Protein AF-A0A4Q3TDA7-F1 (afdb_monomer_lite)

Sequence (82 aa):
AFFGAPDTGLTRETVELQMTEYMAREAAAHGTPWSSIARHMLGLRHGLPGARRWRQVWSDHKLKDVHPRDVMALAHRQVETA

Radius of gyration: 14.11 Å; chains: 1; bounding box: 27×41×33 Å

Secondary structure (DSSP, 8-state):
-GGGPPP----HHHHHHHHHHHHHHHHHHH---HHHHHTTTTTTTTTSTTHHHHHHHHT-GGGTTS-HHHHHHHHHS-----

Foldseek 3Di:
DVVPDDDPPDDLVNVLVVLLVVLVVCCVPPVDFSLVVLVVCLCSQPPHVLSVLLNVLSVDPVCRVPRSVVSVVSSPDDDPDD

Structure (mmCIF, N/CA/C/O backbone):
data_AF-A0A4Q3TDA7-F1
#
_entry.id   AF-A0A4Q3TDA7-F1
#
loop_
_atom_site.group_PDB
_atom_site.id
_atom_site.type_symbol
_atom_site.label_atom_id
_atom_site.label_alt_id
_atom_site.label_comp_id
_atom_site.label_asym_id
_atom_site.label_entity_id
_atom_site.label_seq_id
_atom_site.pdbx_PDB_ins_code
_atom_site.Cartn_x
_atom_site.Cartn_y
_atom_site.Cartn_z
_atom_site.occupancy
_atom_site.B_iso_or_equiv
_atom_site.auth_seq_id
_atom_site.auth_comp_id
_atom_site.auth_asym_id
_atom_site.auth_atom_id
_atom_site.pdbx_PDB_model_num
ATOM 1 N N . ALA A 1 1 ? 13.305 -10.688 -19.497 1.00 64.81 1 ALA A N 1
ATOM 2 C CA . ALA A 1 1 ? 13.360 -11.887 -18.639 1.00 64.81 1 ALA A CA 1
ATOM 3 C C . ALA A 1 1 ? 14.464 -11.717 -17.598 1.00 64.81 1 ALA A C 1
ATOM 5 O O . ALA A 1 1 ? 15.619 -11.547 -17.978 1.00 64.81 1 ALA A O 1
ATOM 6 N N . PHE A 1 2 ? 14.128 -11.700 -16.306 1.00 72.62 2 PHE A N 1
ATOM 7 C CA . PHE A 1 2 ? 15.113 -11.642 -15.216 1.00 72.62 2 PHE A CA 1
ATOM 8 C C . PHE A 1 2 ? 15.882 -12.972 -15.166 1.00 72.62 2 PHE A C 1
ATOM 10 O O . PHE A 1 2 ? 15.265 -14.008 -14.956 1.00 72.62 2 PHE A O 1
ATOM 17 N N . PHE A 1 3 ? 17.190 -12.966 -15.449 1.00 85.88 3 PHE A N 1
ATOM 18 C CA . PHE A 1 3 ? 18.027 -14.178 -15.583 1.00 85.88 3 PHE A CA 1
ATOM 19 C C . PHE A 1 3 ? 17.410 -15.302 -16.444 1.00 85.88 3 PHE A C 1
ATOM 21 O O . PHE A 1 3 ? 17.510 -16.478 -16.113 1.00 85.88 3 PHE A O 1
ATOM 28 N N . GLY A 1 4 ? 16.739 -14.950 -17.547 1.00 88.44 4 GLY A N 1
ATOM 29 C CA . GLY A 1 4 ? 16.096 -15.937 -18.427 1.00 88.44 4 GLY A CA 1
ATOM 30 C C . GLY A 1 4 ? 14.803 -16.553 -17.875 1.00 88.44 4 GLY A C 1
ATOM 31 O O . GLY A 1 4 ? 14.197 -17.376 -18.554 1.00 88.44 4 GLY A O 1
ATOM 32 N N . ALA A 1 5 ? 14.341 -16.133 -16.693 1.00 86.56 5 ALA A N 1
ATOM 33 C CA . ALA A 1 5 ? 13.052 -16.546 -16.157 1.00 86.56 5 ALA A CA 1
ATOM 34 C C . ALA A 1 5 ? 11.889 -16.003 -17.011 1.00 86.56 5 ALA A C 1
ATOM 36 O O . ALA A 1 5 ? 11.981 -14.876 -17.528 1.00 86.56 5 ALA A O 1
ATOM 37 N N . PRO A 1 6 ? 10.789 -16.771 -17.140 1.00 84.50 6 PRO A N 1
ATOM 38 C CA . PRO A 1 6 ? 9.581 -16.298 -17.801 1.00 84.50 6 PRO A CA 1
ATOM 39 C C . PRO A 1 6 ? 9.041 -15.048 -17.102 1.00 84.50 6 PRO A C 1
ATOM 41 O O . PRO A 1 6 ? 9.254 -14.840 -15.905 1.00 84.50 6 PRO A O 1
ATOM 44 N N . ASP A 1 7 ? 8.362 -14.198 -17.869 1.00 85.00 7 ASP A N 1
ATOM 45 C CA . ASP A 1 7 ? 7.695 -13.029 -17.309 1.00 85.00 7 ASP A CA 1
ATOM 46 C C . ASP A 1 7 ? 6.602 -13.482 -16.333 1.00 85.00 7 ASP A C 1
ATOM 48 O O . ASP A 1 7 ? 5.793 -14.355 -16.646 1.00 85.00 7 ASP A O 1
ATOM 52 N N . THR A 1 8 ? 6.602 -12.906 -15.136 1.00 86.81 8 THR A N 1
ATOM 53 C CA . THR A 1 8 ? 5.604 -13.200 -14.106 1.00 86.81 8 THR A CA 1
ATOM 54 C C . THR A 1 8 ? 4.296 -12.451 -14.350 1.00 86.81 8 THR A C 1
ATOM 56 O O . THR A 1 8 ? 3.298 -12.762 -13.706 1.00 86.81 8 THR A O 1
ATOM 59 N N . GLY A 1 9 ? 4.293 -11.441 -15.231 1.00 88.88 9 GLY A N 1
ATOM 60 C CA . GLY A 1 9 ? 3.151 -10.552 -15.453 1.00 88.88 9 GLY A CA 1
ATOM 61 C C . GLY A 1 9 ? 2.831 -9.650 -14.254 1.00 88.88 9 GLY A C 1
ATOM 62 O O . GLY A 1 9 ? 1.810 -8.963 -14.252 1.00 88.88 9 GLY A O 1
ATOM 63 N N . LEU A 1 10 ? 3.682 -9.643 -13.221 1.00 91.12 10 LEU A N 1
ATOM 64 C CA . LEU A 1 10 ? 3.467 -8.853 -12.014 1.00 91.12 10 LEU A CA 1
ATOM 65 C C . LEU A 1 10 ? 3.829 -7.388 -12.254 1.00 91.12 10 LEU A C 1
ATOM 67 O O . LEU A 1 10 ? 4.950 -7.044 -12.628 1.00 91.12 10 LEU A O 1
ATOM 71 N N . THR A 1 11 ? 2.882 -6.513 -11.939 1.00 94.12 11 THR A N 1
ATOM 72 C CA . THR A 1 11 ? 3.083 -5.063 -11.863 1.00 94.12 11 THR A CA 1
ATOM 73 C C . THR A 1 11 ? 3.152 -4.618 -10.402 1.00 94.12 11 THR A C 1
ATOM 75 O O . THR A 1 11 ? 2.719 -5.338 -9.494 1.00 94.12 11 THR A O 1
ATOM 78 N N . ARG A 1 12 ? 3.675 -3.413 -10.144 1.00 94.25 12 ARG A N 1
ATOM 79 C CA . ARG A 1 12 ? 3.687 -2.860 -8.778 1.00 94.25 12 ARG A CA 1
ATOM 80 C C . ARG A 1 12 ? 2.264 -2.693 -8.272 1.00 94.25 12 ARG A C 1
ATOM 82 O O . ARG A 1 12 ? 1.974 -3.098 -7.160 1.00 94.25 12 ARG A O 1
ATOM 89 N N . GLU A 1 13 ? 1.383 -2.193 -9.123 1.00 94.69 13 GLU A N 1
ATOM 90 C CA . GLU A 1 13 ? -0.026 -1.943 -8.846 1.00 94.69 13 GLU A CA 1
ATOM 91 C C . GLU A 1 13 ? -0.762 -3.244 -8.474 1.00 94.69 13 GLU A C 1
ATOM 93 O O . GLU A 1 13 ? -1.529 -3.272 -7.512 1.00 94.69 13 GLU A O 1
ATOM 98 N N . THR A 1 14 ? -0.470 -4.359 -9.158 1.00 96.25 14 THR A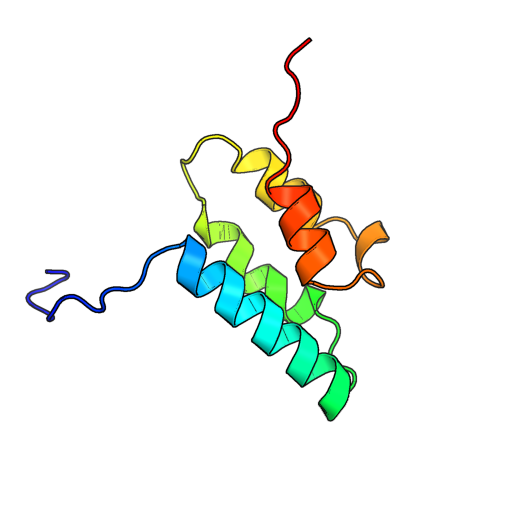 N 1
ATOM 99 C CA . THR A 1 14 ? -1.032 -5.668 -8.780 1.00 96.25 14 THR A CA 1
ATOM 100 C C . THR A 1 14 ? -0.496 -6.171 -7.441 1.00 96.25 14 THR A C 1
ATOM 102 O O . THR A 1 14 ? -1.269 -6.686 -6.638 1.00 96.25 14 THR A O 1
ATOM 105 N N . VAL A 1 15 ? 0.801 -5.986 -7.161 1.00 96.50 15 VAL A N 1
ATOM 106 C CA . VAL A 1 15 ? 1.400 -6.367 -5.868 1.00 96.50 15 VAL A CA 1
ATOM 107 C C . VAL A 1 15 ? 0.823 -5.513 -4.737 1.00 96.50 15 VAL A C 1
ATOM 109 O O . VAL A 1 15 ? 0.508 -6.026 -3.669 1.00 96.50 15 VAL A O 1
ATOM 112 N N . GLU A 1 16 ? 0.634 -4.219 -4.970 1.00 96.88 16 GLU A N 1
ATOM 113 C CA . GLU A 1 16 ? 0.019 -3.283 -4.031 1.00 96.88 16 GLU A CA 1
ATOM 114 C C . GLU A 1 16 ? -1.389 -3.725 -3.627 1.00 96.88 16 GLU A C 1
ATOM 116 O O . GLU A 1 16 ? -1.670 -3.841 -2.431 1.00 96.88 16 GLU A O 1
ATOM 121 N N . LEU A 1 17 ? -2.247 -4.037 -4.604 1.00 96.56 17 LEU A N 1
ATOM 122 C CA . LEU A 1 17 ? -3.598 -4.535 -4.345 1.00 96.56 17 LEU A CA 1
ATOM 123 C C . LEU A 1 17 ? -3.564 -5.836 -3.533 1.00 96.56 17 LEU A C 1
ATOM 125 O O . LEU A 1 17 ? -4.173 -5.903 -2.464 1.00 96.56 17 LEU A O 1
ATOM 129 N N . GLN A 1 18 ? -2.788 -6.824 -3.987 1.00 97.75 18 GLN A N 1
ATOM 130 C CA . GLN A 1 18 ? -2.652 -8.118 -3.312 1.00 97.75 18 GLN A CA 1
ATOM 131 C C . GLN A 1 18 ? -2.170 -7.966 -1.865 1.00 97.75 18 GLN A C 1
ATOM 133 O O . GLN A 1 18 ? -2.678 -8.634 -0.966 1.00 97.75 18 GLN A O 1
ATOM 138 N N . MET A 1 19 ? -1.230 -7.053 -1.610 1.00 98.19 19 MET A N 1
ATOM 139 C CA . MET A 1 19 ? -0.734 -6.796 -0.261 1.00 98.19 19 MET A CA 1
ATOM 140 C C . MET A 1 19 ? -1.786 -6.134 0.633 1.00 98.19 19 MET A C 1
ATOM 142 O O . MET A 1 19 ? -1.877 -6.495 1.804 1.00 98.19 19 MET A O 1
ATOM 146 N N . THR A 1 20 ? -2.620 -5.222 0.115 1.00 98.00 20 THR A N 1
ATOM 147 C CA . THR A 1 20 ? -3.722 -4.650 0.919 1.00 98.00 20 THR A CA 1
ATOM 148 C C . THR A 1 20 ? -4.762 -5.696 1.306 1.00 98.00 20 THR A C 1
ATOM 150 O O . THR A 1 20 ? -5.253 -5.686 2.434 1.00 98.00 20 THR A O 1
ATOM 153 N N . GLU A 1 21 ? -5.070 -6.624 0.400 1.00 98.19 21 GLU A N 1
ATOM 154 C CA . GLU A 1 21 ? -5.999 -7.729 0.653 1.00 98.19 21 GLU A CA 1
ATOM 155 C C . GLU A 1 21 ? -5.415 -8.733 1.639 1.00 98.19 21 GLU A C 1
ATOM 157 O O . GLU A 1 21 ? -6.098 -9.176 2.563 1.00 98.19 21 GLU A O 1
ATOM 162 N N . TYR A 1 22 ? -4.126 -9.038 1.492 1.00 98.44 22 TYR A N 1
ATOM 163 C CA . TYR A 1 22 ? -3.394 -9.862 2.438 1.00 98.44 22 TYR A CA 1
ATOM 164 C C . TYR A 1 22 ? -3.422 -9.267 3.849 1.00 98.44 22 TYR A C 1
ATOM 166 O O . TYR A 1 22 ? -3.800 -9.961 4.786 1.00 98.44 22 TYR A O 1
ATOM 174 N N . MET A 1 23 ? -3.110 -7.978 4.006 1.00 98.44 23 MET A N 1
ATOM 175 C CA . MET A 1 23 ? -3.150 -7.308 5.310 1.00 98.44 23 MET A CA 1
ATOM 176 C C . MET A 1 23 ? -4.547 -7.328 5.939 1.00 98.44 23 MET A C 1
ATOM 178 O O . MET A 1 23 ? -4.666 -7.560 7.139 1.00 98.44 23 MET A O 1
ATOM 182 N N . ALA A 1 24 ? -5.600 -7.106 5.146 1.00 98.00 24 ALA A N 1
ATOM 183 C CA . ALA A 1 24 ? -6.976 -7.163 5.638 1.00 98.00 24 ALA A CA 1
ATOM 184 C C . ALA A 1 24 ? -7.344 -8.574 6.130 1.00 98.00 24 ALA A C 1
ATOM 186 O O . ALA A 1 24 ? -7.949 -8.726 7.191 1.00 98.00 24 ALA A O 1
ATOM 187 N N . ARG A 1 25 ? -6.925 -9.611 5.393 1.00 98.50 25 ARG A N 1
ATOM 188 C CA . ARG A 1 25 ? -7.111 -11.013 5.787 1.00 98.50 25 ARG A CA 1
ATOM 189 C C . ARG A 1 25 ? -6.354 -11.357 7.070 1.00 98.50 25 ARG A C 1
ATOM 191 O O . ARG A 1 25 ? -6.942 -11.960 7.961 1.00 98.50 25 ARG A O 1
ATOM 198 N N . GLU A 1 26 ? -5.093 -10.951 7.184 1.00 98.50 26 GLU A N 1
ATOM 199 C CA . GLU A 1 26 ? -4.266 -11.190 8.374 1.00 98.50 26 GLU A CA 1
ATOM 200 C C . GLU A 1 26 ? -4.823 -10.489 9.619 1.00 98.50 26 GLU A C 1
ATOM 202 O O . GLU A 1 26 ? -4.853 -11.069 10.705 1.00 98.50 26 GLU A O 1
ATOM 207 N N . ALA A 1 27 ? -5.327 -9.263 9.468 1.00 97.88 27 ALA A N 1
ATOM 208 C CA . ALA A 1 27 ? -5.993 -8.553 10.554 1.00 97.88 27 ALA A CA 1
ATOM 209 C C . ALA A 1 27 ? -7.259 -9.292 11.017 1.00 97.88 27 ALA A C 1
ATOM 211 O O . ALA A 1 27 ? -7.453 -9.477 12.216 1.00 97.88 27 ALA A O 1
ATOM 212 N N . ALA A 1 28 ? -8.091 -9.763 10.082 1.00 97.88 28 ALA A N 1
ATOM 213 C CA . ALA A 1 28 ? -9.322 -10.484 10.407 1.00 97.88 28 ALA A CA 1
ATOM 214 C C . ALA A 1 28 ? -9.067 -11.864 11.039 1.00 97.88 28 ALA A C 1
ATOM 216 O O . ALA A 1 28 ? -9.788 -12.263 11.950 1.00 97.88 28 ALA A O 1
ATOM 217 N N . ALA A 1 29 ? -8.056 -12.595 10.563 1.00 98.25 29 ALA A N 1
ATOM 218 C CA . ALA A 1 29 ? -7.759 -13.948 11.028 1.00 98.25 29 ALA A CA 1
ATOM 219 C C . ALA A 1 29 ? -6.944 -13.976 12.330 1.00 98.25 29 ALA A C 1
ATOM 221 O O . ALA A 1 29 ? -7.122 -14.877 13.151 1.00 98.25 29 ALA A O 1
ATOM 222 N N . HIS A 1 30 ? -6.034 -13.014 12.511 1.00 97.94 30 HIS A N 1
ATOM 223 C CA . HIS A 1 30 ? -4.986 -13.087 13.534 1.00 97.94 30 HIS A CA 1
ATOM 224 C C . HIS A 1 30 ? -4.813 -11.802 14.352 1.00 97.94 30 HIS A C 1
ATOM 226 O O . HIS A 1 30 ? -4.029 -11.788 15.299 1.00 97.94 30 HIS A O 1
ATOM 232 N N . GLY A 1 31 ? -5.508 -10.713 14.012 1.00 97.12 31 GLY A N 1
ATOM 233 C CA . GLY A 1 31 ? -5.280 -9.409 14.639 1.00 97.12 31 GLY A CA 1
ATOM 234 C C . GLY A 1 31 ? -3.910 -8.811 14.306 1.00 97.12 31 GLY A C 1
ATOM 235 O O . GLY A 1 31 ? -3.441 -7.918 15.010 1.00 97.12 31 GLY A O 1
ATOM 236 N N . THR A 1 32 ? -3.248 -9.302 13.252 1.00 97.62 32 THR A N 1
ATOM 237 C CA . THR A 1 32 ? -1.913 -8.842 12.863 1.00 97.62 32 THR A CA 1
ATOM 238 C C . THR A 1 32 ? -1.973 -7.371 12.437 1.00 97.62 32 THR A C 1
ATOM 240 O O . THR A 1 32 ? -2.700 -7.034 11.498 1.00 97.62 32 THR A O 1
ATOM 243 N N . PRO A 1 33 ? -1.195 -6.469 13.064 1.00 97.00 33 PRO A N 1
ATOM 244 C CA . PRO A 1 33 ? -1.173 -5.069 12.670 1.00 97.00 33 PRO A CA 1
ATOM 245 C C . PRO A 1 33 ? -0.539 -4.932 11.286 1.00 97.0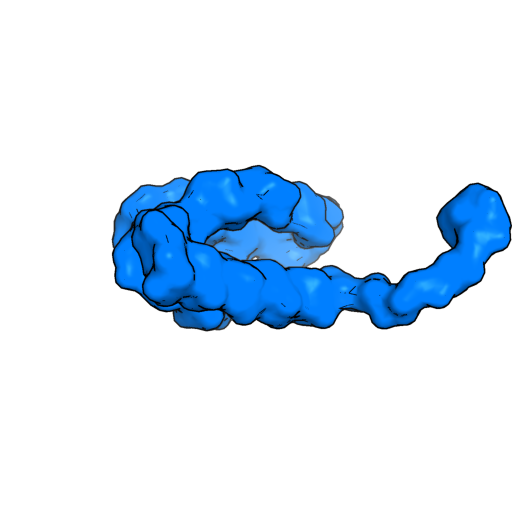0 33 PRO A C 1
ATOM 247 O O . PRO A 1 33 ? 0.581 -5.405 11.056 1.00 97.00 33 PRO A O 1
ATOM 250 N N . TRP A 1 34 ? -1.213 -4.233 10.370 1.00 97.62 34 TRP A N 1
ATOM 251 C CA . TRP A 1 34 ? -0.751 -4.108 8.984 1.00 97.62 34 TRP A CA 1
ATOM 252 C C . TRP A 1 34 ? 0.648 -3.492 8.880 1.00 97.62 34 TRP A C 1
ATOM 254 O O . TRP A 1 34 ? 1.395 -3.823 7.963 1.00 97.62 34 TRP A O 1
ATOM 264 N N . SER A 1 35 ? 1.044 -2.637 9.827 1.00 96.56 35 SER A N 1
ATOM 265 C CA . SER A 1 35 ? 2.350 -1.963 9.830 1.00 96.56 35 SER A CA 1
ATOM 266 C C . SER A 1 35 ? 3.525 -2.940 9.932 1.00 96.56 35 SER A C 1
ATOM 268 O O . SER A 1 35 ? 4.585 -2.699 9.344 1.00 96.56 35 SER A O 1
ATOM 270 N N . SER A 1 36 ? 3.323 -4.084 10.596 1.00 96.94 36 SER A N 1
ATOM 271 C CA . SER A 1 36 ? 4.306 -5.173 10.666 1.00 96.94 36 SER A CA 1
ATOM 272 C C . SER A 1 36 ? 4.553 -5.835 9.305 1.00 96.94 36 SER A C 1
ATOM 274 O O . SER A 1 36 ? 5.662 -6.288 9.037 1.00 96.94 36 SER A O 1
ATOM 276 N N . ILE A 1 37 ? 3.555 -5.816 8.418 1.00 97.75 37 ILE A N 1
ATOM 277 C CA . ILE A 1 37 ? 3.631 -6.340 7.052 1.00 97.75 37 ILE A CA 1
ATOM 278 C C . ILE A 1 37 ? 4.124 -5.238 6.100 1.00 97.75 37 ILE A C 1
ATOM 280 O O . ILE A 1 37 ? 5.043 -5.450 5.308 1.00 97.75 37 ILE A O 1
ATOM 284 N N . ALA A 1 38 ? 3.570 -4.027 6.203 1.00 97.19 38 ALA A N 1
ATOM 285 C CA . ALA A 1 38 ? 3.826 -2.925 5.276 1.00 97.19 38 ALA A CA 1
ATOM 286 C C . ALA A 1 38 ? 5.280 -2.434 5.261 1.00 97.19 38 ALA A C 1
ATOM 288 O O . ALA A 1 38 ? 5.770 -1.966 4.230 1.00 97.19 38 ALA A O 1
ATOM 289 N N . ARG A 1 39 ? 6.026 -2.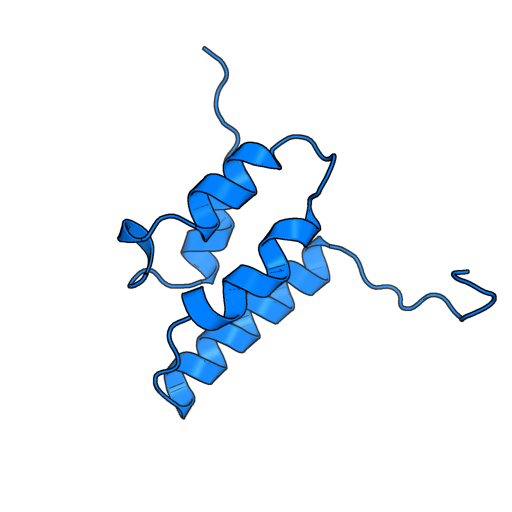599 6.360 1.00 96.81 39 ARG A N 1
ATOM 290 C CA . ARG A 1 39 ? 7.474 -2.315 6.391 1.00 96.81 39 ARG A CA 1
ATOM 291 C C . ARG A 1 39 ? 8.253 -3.033 5.278 1.00 96.81 39 ARG A C 1
ATOM 293 O O . ARG A 1 39 ? 9.269 -2.513 4.823 1.00 96.81 39 ARG A O 1
ATOM 300 N N . HIS A 1 40 ? 7.768 -4.183 4.803 1.00 97.31 40 HIS A N 1
ATOM 301 C CA . HIS A 1 40 ? 8.408 -4.966 3.744 1.00 97.31 40 HIS A CA 1
ATOM 302 C C . HIS A 1 40 ? 8.117 -4.446 2.326 1.00 97.31 40 HIS A C 1
ATOM 304 O O . HIS A 1 40 ? 8.879 -4.734 1.408 1.00 97.31 40 HIS A O 1
ATOM 310 N N . MET A 1 41 ? 7.076 -3.627 2.136 1.00 96.31 41 MET A N 1
ATOM 311 C CA . MET A 1 41 ? 6.715 -3.046 0.830 1.00 96.31 41 MET A CA 1
ATOM 312 C C . MET A 1 41 ? 7.165 -1.587 0.651 1.00 96.31 41 MET A C 1
ATOM 314 O O . MET A 1 41 ? 6.944 -0.992 -0.404 1.00 96.31 41 MET A O 1
ATOM 318 N N . LEU A 1 42 ? 7.853 -0.986 1.631 1.00 96.62 42 LEU A N 1
ATOM 319 C CA . LEU A 1 42 ? 8.323 0.409 1.538 1.00 96.62 42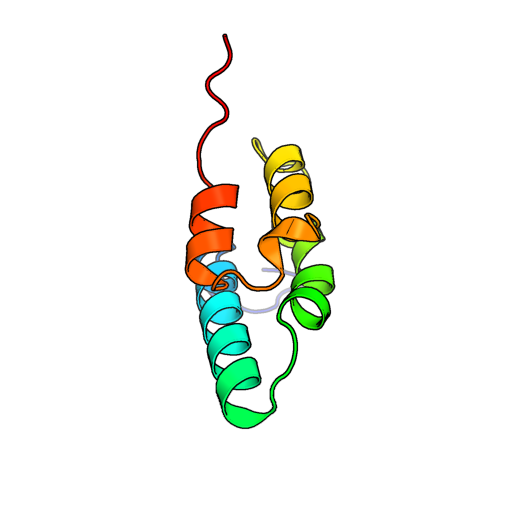 LEU A CA 1
ATOM 320 C C . LEU A 1 42 ? 9.277 0.657 0.356 1.00 96.62 42 LEU A C 1
ATOM 322 O O . LEU A 1 42 ? 9.358 1.776 -0.155 1.00 96.62 42 LEU A O 1
ATOM 326 N N . GLY A 1 43 ? 9.992 -0.381 -0.085 1.00 96.94 43 GLY A N 1
ATOM 327 C CA . GLY A 1 43 ? 10.897 -0.334 -1.234 1.00 96.94 43 GLY A CA 1
ATOM 328 C C . GLY A 1 43 ? 10.218 -0.471 -2.600 1.00 96.94 43 GLY A C 1
ATOM 329 O O . GLY A 1 43 ? 10.862 -0.196 -3.608 1.00 96.94 43 GLY A O 1
ATOM 330 N N . LEU A 1 44 ? 8.936 -0.850 -2.660 1.00 96.12 44 LEU A N 1
ATOM 331 C CA . LEU A 1 44 ? 8.266 -1.255 -3.905 1.00 96.12 44 LEU A CA 1
ATOM 332 C C . LEU A 1 44 ? 8.270 -0.164 -4.990 1.00 96.12 44 LEU A C 1
ATOM 334 O O . LEU A 1 44 ? 8.448 -0.455 -6.175 1.00 96.12 44 LEU A O 1
ATOM 338 N N . ARG A 1 45 ? 8.136 1.106 -4.582 1.00 95.62 45 ARG A N 1
ATOM 339 C CA . ARG A 1 45 ? 8.162 2.278 -5.477 1.00 95.62 45 ARG A CA 1
ATOM 340 C C . ARG A 1 45 ? 9.492 3.045 -5.447 1.00 95.62 45 ARG A C 1
ATOM 342 O O . ARG A 1 45 ? 9.517 4.232 -5.759 1.00 95.62 45 ARG A O 1
ATOM 349 N N . HIS A 1 46 ? 10.603 2.423 -5.038 1.00 96.06 46 HIS A N 1
ATOM 350 C CA . HIS A 1 46 ? 11.911 3.092 -4.999 1.00 96.06 46 HIS A CA 1
ATOM 351 C C . HIS A 1 46 ? 12.276 3.715 -6.361 1.00 96.06 46 HIS A C 1
ATOM 353 O O . HIS A 1 46 ? 12.106 3.087 -7.401 1.00 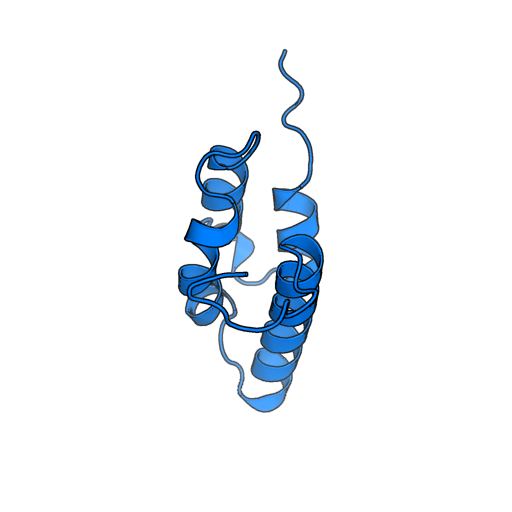96.06 46 HIS A O 1
ATOM 359 N N . GLY A 1 47 ? 12.770 4.959 -6.346 1.00 94.38 47 GLY A N 1
ATOM 360 C CA . GLY A 1 47 ? 13.172 5.696 -7.552 1.00 94.38 47 GLY A CA 1
ATOM 361 C C . GLY A 1 47 ? 12.028 6.280 -8.391 1.00 94.38 47 GLY A C 1
ATOM 362 O O . GLY A 1 47 ? 12.303 6.940 -9.386 1.00 94.38 47 GLY A O 1
ATOM 363 N N . LEU A 1 48 ? 10.761 6.082 -8.006 1.00 94.44 48 LEU A N 1
ATOM 364 C CA . LEU A 1 48 ? 9.607 6.602 -8.748 1.00 94.44 48 LEU A CA 1
ATOM 365 C C . LEU A 1 48 ? 9.123 7.965 -8.214 1.00 94.44 48 LEU A C 1
ATOM 367 O O . LEU A 1 48 ? 9.284 8.260 -7.021 1.00 94.44 48 LEU A O 1
ATOM 371 N N . PRO A 1 49 ? 8.453 8.784 -9.050 1.00 93.88 49 PRO A N 1
ATOM 372 C CA . PRO A 1 49 ? 7.681 9.927 -8.570 1.00 93.88 49 PRO A CA 1
ATOM 373 C C . PRO A 1 49 ? 6.711 9.504 -7.457 1.00 93.88 49 PRO A C 1
ATOM 375 O O . PRO A 1 49 ? 6.066 8.460 -7.538 1.00 93.88 49 PRO A O 1
ATOM 378 N N . GLY A 1 50 ? 6.646 10.285 -6.376 1.00 92.81 50 GLY A N 1
ATOM 379 C CA . GLY A 1 50 ? 5.809 9.963 -5.214 1.00 92.81 50 GLY A CA 1
ATOM 380 C C . GLY A 1 50 ? 6.412 8.960 -4.218 1.00 92.81 50 GLY A C 1
ATOM 381 O O . GLY A 1 50 ? 5.852 8.791 -3.137 1.00 92.81 50 GLY A O 1
ATOM 382 N N . ALA A 1 51 ? 7.588 8.366 -4.477 1.00 95.44 51 ALA A N 1
ATOM 383 C CA . ALA A 1 51 ? 8.220 7.393 -3.568 1.00 95.44 51 ALA A CA 1
ATOM 384 C C . ALA A 1 51 ? 8.466 7.928 -2.145 1.00 95.44 51 ALA A C 1
ATOM 386 O O . ALA A 1 51 ? 8.441 7.179 -1.168 1.00 95.44 51 ALA A O 1
ATOM 387 N N . ARG A 1 52 ? 8.712 9.237 -2.003 1.00 95.94 52 ARG A N 1
ATOM 388 C CA . ARG A 1 52 ? 8.823 9.878 -0.685 1.00 95.94 52 ARG A CA 1
ATOM 389 C C . ARG A 1 52 ? 7.491 9.842 0.061 1.00 95.94 52 ARG A C 1
ATOM 391 O O . ARG A 1 52 ? 7.469 9.388 1.200 1.00 95.94 52 ARG A O 1
ATOM 398 N N . ARG A 1 53 ? 6.402 10.272 -0.587 1.00 95.81 53 ARG A N 1
ATOM 399 C CA . ARG A 1 53 ? 5.052 10.248 -0.010 1.00 95.81 53 ARG A CA 1
ATOM 400 C C . ARG A 1 53 ? 4.633 8.827 0.346 1.00 95.81 53 ARG A C 1
ATOM 402 O O . ARG A 1 53 ? 4.145 8.608 1.447 1.00 95.81 53 ARG A O 1
ATOM 409 N N . TRP A 1 54 ? 4.896 7.871 -0.544 1.00 96.94 54 TRP A N 1
ATOM 410 C CA . TRP A 1 54 ? 4.674 6.448 -0.301 1.00 96.94 54 TRP A CA 1
ATOM 411 C C . TRP A 1 54 ? 5.246 6.007 1.048 1.00 96.94 54 TRP A C 1
ATOM 413 O O . TRP A 1 54 ? 4.520 5.496 1.897 1.00 96.94 54 TRP A O 1
ATOM 423 N N . ARG A 1 55 ? 6.537 6.280 1.286 1.00 97.44 55 ARG A N 1
ATOM 424 C CA . ARG A 1 55 ? 7.185 5.930 2.557 1.00 97.44 55 ARG A CA 1
ATOM 425 C C . ARG A 1 55 ? 6.612 6.710 3.735 1.00 97.44 55 ARG A C 1
ATOM 427 O O . ARG A 1 55 ? 6.483 6.127 4.803 1.00 97.44 55 ARG A O 1
ATOM 434 N N . GLN A 1 56 ? 6.275 7.988 3.553 1.00 97.12 56 GLN A N 1
ATOM 435 C CA . GLN A 1 56 ? 5.689 8.811 4.616 1.00 97.12 56 GLN A CA 1
ATOM 436 C C . GLN A 1 56 ? 4.358 8.232 5.092 1.00 97.12 56 GLN A C 1
ATOM 438 O O . GLN A 1 56 ? 4.196 8.020 6.284 1.00 97.12 56 GLN A O 1
ATOM 443 N N . VAL A 1 57 ? 3.447 7.926 4.166 1.00 97.75 57 VAL A N 1
ATOM 444 C CA . VAL A 1 57 ? 2.117 7.399 4.489 1.00 97.75 57 VAL A CA 1
ATOM 445 C C . VAL A 1 57 ? 2.214 6.005 5.111 1.00 97.75 57 VAL A C 1
ATOM 447 O O . VAL A 1 57 ? 1.689 5.787 6.195 1.00 97.75 57 VAL A O 1
ATOM 450 N N . TRP A 1 58 ? 2.945 5.075 4.490 1.00 97.81 58 TRP A N 1
ATOM 451 C CA . TRP A 1 58 ? 3.051 3.701 5.002 1.00 97.81 58 TRP A CA 1
ATOM 452 C C . TRP A 1 58 ? 3.862 3.563 6.297 1.00 97.81 58 TRP A C 1
ATOM 454 O O . TRP A 1 58 ? 3.778 2.527 6.954 1.00 97.81 58 TRP A O 1
ATOM 464 N N . SER A 1 59 ? 4.636 4.583 6.676 1.00 96.94 59 SER A N 1
ATOM 465 C CA . SER A 1 59 ? 5.378 4.602 7.946 1.00 96.94 59 SER A CA 1
ATOM 466 C C . SER A 1 59 ? 4.713 5.471 9.019 1.00 96.94 59 SER A C 1
ATOM 468 O O . SER A 1 59 ? 5.243 5.562 10.127 1.00 96.94 59 SER A O 1
ATOM 470 N N . ASP A 1 60 ? 3.589 6.134 8.720 1.00 97.50 60 ASP A N 1
ATOM 471 C CA . ASP A 1 60 ? 2.924 7.012 9.681 1.00 97.50 60 ASP A CA 1
ATOM 472 C C . ASP A 1 60 ? 2.198 6.189 10.752 1.00 97.50 60 ASP A C 1
ATOM 474 O O . ASP A 1 60 ? 1.161 5.567 10.513 1.00 97.50 60 ASP A O 1
ATOM 478 N N . HIS A 1 61 ? 2.734 6.223 11.972 1.00 95.88 61 HIS A N 1
ATOM 479 C CA . HIS A 1 61 ? 2.162 5.537 13.129 1.00 95.88 61 HIS A CA 1
ATOM 480 C C . HIS A 1 61 ? 0.729 5.980 13.453 1.00 95.88 61 HIS A C 1
ATOM 482 O O . HIS A 1 61 ? -0.000 5.223 14.091 1.00 95.88 61 HIS A O 1
ATOM 488 N N . LYS A 1 62 ? 0.309 7.177 13.023 1.00 97.62 62 LYS A N 1
ATOM 489 C CA . LYS A 1 62 ? -1.057 7.676 13.225 1.00 97.62 62 LYS A CA 1
ATOM 490 C C . LYS A 1 62 ? -2.084 6.940 12.369 1.00 97.62 62 LYS A C 1
ATOM 492 O O . LYS A 1 62 ? -3.266 6.974 12.686 1.00 97.62 62 LYS A O 1
ATOM 497 N N . LEU A 1 63 ? -1.646 6.274 11.301 1.00 97.69 63 LEU A N 1
ATOM 498 C CA . LEU A 1 63 ? -2.517 5.535 10.390 1.00 97.69 63 LEU A CA 1
ATOM 499 C C . LEU A 1 63 ? -2.651 4.054 10.761 1.00 97.69 63 LEU A C 1
ATOM 501 O O . LEU A 1 63 ? -3.359 3.328 10.074 1.00 97.69 63 LEU A O 1
ATOM 505 N N . LYS A 1 64 ? -1.985 3.574 11.821 1.00 94.06 64 LYS A N 1
ATOM 506 C CA . LYS A 1 64 ? -1.910 2.139 12.171 1.00 94.06 64 LYS A CA 1
ATOM 507 C C . LYS A 1 64 ? -3.270 1.450 12.368 1.00 94.06 64 LYS A C 1
ATOM 509 O O . LYS A 1 64 ? -3.355 0.243 12.181 1.00 94.06 64 LYS A O 1
ATOM 514 N N . ASP A 1 65 ? -4.305 2.216 12.707 1.00 95.75 65 ASP A N 1
ATOM 515 C CA . ASP A 1 65 ? -5.672 1.725 12.922 1.00 95.75 65 ASP A CA 1
ATOM 516 C C . ASP A 1 65 ? -6.578 1.947 11.690 1.00 95.75 65 ASP A C 1
ATOM 518 O O . ASP A 1 65 ? -7.743 1.557 11.677 1.00 95.75 65 ASP A O 1
ATOM 522 N N . VAL A 1 66 ? -6.049 2.572 10.633 1.00 97.88 66 VAL A N 1
ATOM 523 C CA . VAL A 1 66 ? -6.741 2.803 9.359 1.00 97.88 66 VAL A CA 1
ATOM 524 C C . VAL A 1 66 ? -6.643 1.552 8.489 1.00 97.88 66 VAL A C 1
ATOM 526 O O . VAL A 1 66 ? -5.619 0.865 8.471 1.00 97.88 66 VAL A O 1
ATOM 529 N N . HIS A 1 67 ? -7.702 1.262 7.732 1.00 97.81 67 HIS A N 1
ATOM 530 C CA . HIS A 1 67 ? -7.733 0.104 6.850 1.00 97.81 67 HIS A CA 1
ATOM 531 C C . HIS A 1 67 ? -6.651 0.208 5.747 1.00 97.81 67 HIS A C 1
ATOM 533 O O . HIS A 1 67 ? -6.510 1.268 5.129 1.00 97.81 67 HIS A O 1
ATOM 539 N N . PRO A 1 68 ? -5.915 -0.876 5.417 1.00 97.75 68 PRO A N 1
ATOM 540 C CA . PRO A 1 68 ? -4.811 -0.836 4.450 1.00 97.75 68 PRO A CA 1
ATOM 541 C C . PRO A 1 68 ? -5.176 -0.277 3.069 1.00 97.75 68 PRO A C 1
ATOM 543 O O . PRO A 1 68 ? -4.357 0.393 2.443 1.00 97.75 68 PRO A O 1
ATOM 546 N N . ARG A 1 69 ? -6.407 -0.513 2.586 1.00 97.12 69 ARG A N 1
ATOM 547 C CA . ARG A 1 69 ? -6.887 0.074 1.317 1.00 97.12 69 ARG A CA 1
ATOM 548 C C . ARG A 1 69 ? -6.989 1.600 1.379 1.00 97.12 69 ARG A C 1
ATOM 550 O O . ARG A 1 69 ? -6.644 2.266 0.407 1.00 97.12 69 ARG A O 1
ATOM 557 N N . ASP A 1 70 ? -7.396 2.156 2.515 1.00 98.00 70 ASP A N 1
ATOM 558 C CA . ASP A 1 70 ? -7.482 3.607 2.678 1.00 98.00 70 ASP A CA 1
ATOM 559 C C . ASP A 1 70 ? -6.080 4.204 2.794 1.00 98.00 70 ASP A C 1
ATOM 561 O O . ASP A 1 70 ? -5.779 5.191 2.129 1.00 98.00 70 ASP A O 1
ATOM 565 N N . VAL A 1 71 ? -5.175 3.552 3.536 1.00 97.88 71 VAL A N 1
ATOM 566 C CA . VAL A 1 71 ? -3.747 3.924 3.588 1.00 97.88 71 VAL A CA 1
ATOM 567 C C . VAL A 1 71 ? -3.121 3.911 2.187 1.00 97.88 71 VAL A C 1
ATOM 569 O O . VAL A 1 71 ? -2.407 4.844 1.819 1.00 97.88 71 VAL A O 1
ATOM 572 N N . MET A 1 72 ? -3.443 2.913 1.361 1.00 97.38 72 MET A N 1
ATOM 573 C CA . MET A 1 72 ? -3.017 2.855 -0.040 1.00 97.38 72 MET A CA 1
ATOM 574 C C . MET A 1 72 ? -3.536 4.055 -0.846 1.00 97.38 72 MET A C 1
ATOM 576 O O . MET A 1 72 ? -2.761 4.715 -1.541 1.00 97.38 72 MET A O 1
ATOM 580 N N . ALA A 1 73 ? -4.822 4.392 -0.716 1.00 96.88 73 ALA A N 1
ATOM 581 C CA . ALA A 1 73 ? -5.396 5.565 -1.372 1.00 96.88 73 ALA A CA 1
ATOM 582 C C . ALA A 1 73 ? -4.703 6.866 -0.921 1.00 96.88 73 ALA A C 1
ATOM 584 O O . ALA A 1 73 ? -4.378 7.715 -1.752 1.00 96.88 73 ALA A O 1
ATOM 585 N N . LEU A 1 74 ? -4.400 7.011 0.378 1.00 97.12 74 LEU A N 1
ATOM 586 C CA . LEU A 1 74 ? -3.624 8.137 0.916 1.00 97.12 74 LEU A CA 1
ATOM 587 C C . LEU A 1 74 ? -2.235 8.239 0.269 1.00 97.12 74 LEU A C 1
ATOM 589 O O . LEU A 1 74 ? -1.792 9.351 -0.048 1.00 97.12 74 LEU A O 1
ATOM 593 N N . ALA A 1 75 ? -1.556 7.104 0.087 1.00 96.00 75 ALA A N 1
ATOM 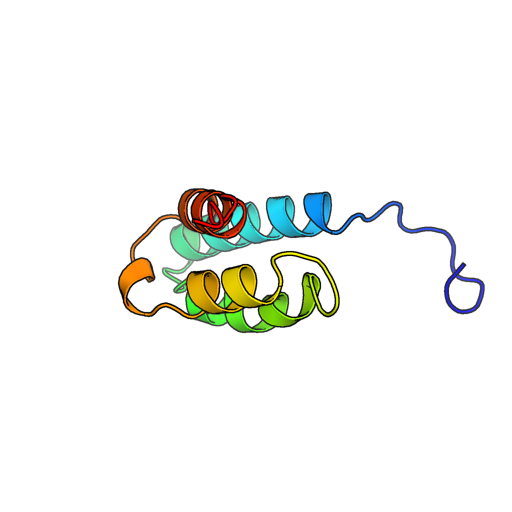594 C CA . ALA A 1 75 ? -0.205 7.022 -0.463 1.00 96.00 75 ALA A CA 1
ATOM 595 C C . ALA A 1 75 ? -0.150 7.432 -1.942 1.00 96.00 75 ALA A C 1
ATOM 597 O O . ALA A 1 75 ? 0.820 8.070 -2.353 1.00 96.00 75 ALA A O 1
ATOM 598 N N . HIS A 1 76 ? -1.204 7.122 -2.704 1.00 94.25 76 HIS A N 1
ATOM 599 C CA . HIS A 1 76 ? -1.329 7.459 -4.127 1.00 94.25 76 HIS A CA 1
ATOM 600 C C . HIS A 1 76 ? -1.864 8.861 -4.411 1.00 94.25 76 HIS A C 1
ATOM 602 O O . HIS A 1 76 ? -1.682 9.352 -5.525 1.00 94.25 76 HIS A O 1
ATOM 608 N N . ARG A 1 77 ? -2.488 9.543 -3.438 1.00 91.56 77 ARG A N 1
ATOM 609 C CA . ARG A 1 77 ? -2.885 10.947 -3.635 1.00 91.56 77 ARG A CA 1
ATOM 610 C C . ARG A 1 77 ? -1.668 11.781 -4.029 1.00 91.56 77 ARG A C 1
ATOM 612 O O . ARG A 1 77 ? -0.665 11.781 -3.315 1.00 91.56 77 ARG A O 1
ATOM 619 N N . GLN A 1 78 ? -1.755 12.494 -5.149 1.00 70.81 78 GLN A N 1
ATOM 620 C CA . GLN A 1 78 ? -0.713 13.436 -5.539 1.00 70.81 78 GLN A CA 1
ATOM 621 C C . GLN A 1 78 ? -0.550 14.481 -4.429 1.00 70.81 78 GLN A C 1
ATOM 623 O O . GLN A 1 78 ? -1.528 14.943 -3.842 1.00 70.81 78 GLN A O 1
ATOM 628 N N . VAL A 1 79 ? 0.698 14.821 -4.102 1.00 60.97 79 VAL A N 1
ATOM 629 C CA . VAL A 1 79 ? 0.948 16.068 -3.378 1.00 60.97 79 VAL A CA 1
ATOM 630 C C . VAL A 1 79 ? 0.710 17.154 -4.414 1.00 60.97 79 VAL A C 1
ATOM 632 O O . VAL A 1 79 ? 1.489 17.235 -5.360 1.00 60.97 79 VAL A O 1
ATOM 635 N N . GLU A 1 80 ? -0.370 17.923 -4.285 1.00 47.88 80 GLU A N 1
ATOM 636 C CA . GLU A 1 80 ? -0.491 19.184 -5.015 1.00 47.88 80 GLU A CA 1
ATOM 637 C C . GLU A 1 80 ? 0.752 20.010 -4.672 1.00 47.88 80 GLU A C 1
ATOM 639 O O . GLU A 1 80 ? 0.976 20.390 -3.522 1.00 47.88 80 GLU A O 1
ATOM 644 N N . THR A 1 81 ? 1.638 20.178 -5.648 1.00 42.50 81 THR A N 1
ATOM 645 C CA . THR A 1 81 ? 2.720 21.150 -5.554 1.00 42.50 81 THR A CA 1
ATOM 646 C C . THR A 1 81 ? 2.081 22.527 -5.636 1.00 42.50 81 THR A C 1
ATOM 648 O O . THR A 1 81 ? 1.537 22.871 -6.685 1.00 42.50 81 THR A O 1
ATOM 651 N N . ALA A 1 82 ? 2.101 23.242 -4.509 1.00 35.25 82 ALA A N 1
ATOM 652 C CA . ALA A 1 82 ? 1.819 24.672 -4.434 1.00 35.25 82 ALA A CA 1
ATOM 653 C C . ALA A 1 82 ? 2.809 25.483 -5.280 1.00 35.25 82 ALA A C 1
ATOM 655 O O . ALA A 1 82 ? 3.973 25.027 -5.412 1.00 35.25 82 ALA A O 1
#

pLDDT: mean 92.34, std 12.09, range [35.25, 98.5]